Protein AF-A0A7S1DDN4-F1 (afdb_monomer_lite)

Sequence (120 aa):
TTTTAIKDGDKGDDDDIDGLSTVLRQWSCRGRILLLVYPPPGPMAIRTIQSYVSMGPENDTIVYVGEGRGGCNANDELFEYFEQNHQQWILLNVLPVRTQPGNKGYEKLYILQRRTTERS

Secondary structure (DSSP, 8-state):
------------SHHHHHHHHHHHHHHS--S-EEEEESPPSSTHHHHHHHHHHHT-TT--EEEEEE--TTSSSS-HHHHHHHHHTTTTEEEEEEEE--PPTT-----EEEEEEE------

pLDDT: mean 79.99, std 18.87, range [33.16, 97.38]

Structure (mmCIF, N/CA/C/O backbone):
data_AF-A0A7S1DDN4-F1
#
_entry.id   AF-A0A7S1DDN4-F1
#
loop_
_atom_site.group_PDB
_atom_site.id
_atom_site.type_symbol
_atom_site.label_atom_id
_atom_site.label_alt_id
_atom_site.label_comp_id
_atom_site.label_asym_id
_atom_site.label_entity_id
_atom_site.label_seq_id
_atom_site.pdbx_PDB_ins_code
_atom_site.Cartn_x
_atom_site.Cartn_y
_atom_site.Cartn_z
_atom_site.occupancy
_atom_site.B_iso_or_equiv
_atom_site.auth_seq_id
_atom_site.auth_comp_id
_atom_site.auth_asym_id
_atom_site.auth_atom_id
_atom_site.pdbx_PDB_model_num
ATOM 1 N N . THR A 1 1 ? -18.239 -19.278 74.065 1.00 41.31 1 THR A N 1
ATOM 2 C CA . THR A 1 1 ? -18.640 -20.567 73.475 1.00 41.31 1 THR A CA 1
ATOM 3 C C . THR A 1 1 ? -19.649 -20.312 72.381 1.00 41.31 1 THR A C 1
ATOM 5 O O . THR A 1 1 ? -20.687 -19.746 72.688 1.00 41.31 1 THR A O 1
ATOM 8 N N . THR A 1 2 ? -19.266 -20.601 71.133 1.00 33.16 2 THR A N 1
ATOM 9 C CA . THR A 1 2 ? -20.034 -21.274 70.062 1.00 33.16 2 THR A CA 1
ATOM 10 C C . THR A 1 2 ? -19.483 -20.835 68.704 1.00 33.16 2 THR A C 1
ATOM 12 O O . THR A 1 2 ? -19.594 -19.686 68.293 1.00 33.16 2 THR A O 1
ATOM 15 N N . THR A 1 3 ? -18.833 -21.802 68.066 1.00 41.00 3 THR A N 1
ATOM 16 C CA . THR A 1 3 ? -18.247 -21.827 66.727 1.00 41.00 3 THR A CA 1
ATOM 17 C C . THR A 1 3 ? -19.328 -21.876 65.652 1.00 41.00 3 THR A C 1
ATOM 19 O O . THR A 1 3 ? -20.275 -22.647 65.791 1.00 41.00 3 THR A O 1
ATOM 22 N N . THR A 1 4 ? -19.138 -21.198 64.519 1.00 37.66 4 THR A N 1
ATOM 23 C CA . THR A 1 4 ? -19.588 -21.736 63.223 1.00 37.66 4 THR A CA 1
ATOM 24 C C . THR A 1 4 ? -18.633 -21.288 62.119 1.00 37.66 4 THR A C 1
ATOM 26 O O . THR A 1 4 ? -18.449 -20.099 61.881 1.00 37.66 4 THR A O 1
ATOM 29 N N . ALA A 1 5 ? -17.989 -22.273 61.497 1.00 46.34 5 ALA A N 1
ATOM 30 C CA . ALA A 1 5 ? -17.143 -22.132 60.324 1.00 46.34 5 ALA A CA 1
ATOM 31 C C . ALA A 1 5 ? -18.016 -22.106 59.060 1.00 46.34 5 ALA A C 1
ATOM 33 O O . ALA A 1 5 ? -18.940 -22.913 58.949 1.00 46.34 5 ALA A O 1
ATOM 34 N N . ILE A 1 6 ? -17.699 -21.233 58.101 1.00 46.66 6 ILE A N 1
ATOM 35 C CA . ILE A 1 6 ? -18.190 -21.341 56.723 1.00 46.66 6 ILE A CA 1
ATOM 36 C C . ILE A 1 6 ? -17.025 -21.851 55.875 1.00 46.66 6 ILE A C 1
ATOM 38 O O . ILE A 1 6 ? -15.931 -21.296 55.910 1.00 46.66 6 ILE A O 1
ATOM 42 N N . LYS A 1 7 ? -17.278 -22.985 55.219 1.00 39.88 7 LYS A N 1
ATOM 43 C CA . LYS A 1 7 ? -16.355 -23.749 54.382 1.00 39.88 7 LYS A CA 1
ATOM 44 C C . LYS A 1 7 ? -15.978 -22.988 53.113 1.00 39.88 7 LYS A C 1
ATOM 46 O O . LYS A 1 7 ? -16.830 -22.362 52.489 1.00 39.88 7 LYS A O 1
ATOM 51 N N . ASP A 1 8 ? -14.718 -23.168 52.740 1.00 44.12 8 ASP A N 1
ATOM 52 C CA . ASP A 1 8 ? -14.159 -22.961 51.411 1.00 44.12 8 ASP A CA 1
ATOM 53 C C . ASP A 1 8 ? -14.941 -23.682 50.306 1.00 44.12 8 ASP A C 1
ATOM 55 O O . ASP A 1 8 ? -15.442 -24.793 50.503 1.00 44.12 8 ASP A O 1
ATOM 59 N N . GLY A 1 9 ? -14.872 -23.093 49.110 1.00 47.00 9 GLY A N 1
ATOM 60 C CA . GLY A 1 9 ? -14.734 -23.858 47.875 1.00 47.00 9 GLY A CA 1
ATOM 61 C C . GLY A 1 9 ? -15.961 -23.902 46.978 1.00 47.00 9 GLY A C 1
ATOM 62 O O . GLY A 1 9 ? -16.680 -24.893 46.977 1.00 47.00 9 GLY A O 1
ATOM 63 N N . ASP A 1 10 ? -16.101 -22.885 46.130 1.00 43.62 10 ASP A N 1
ATOM 64 C CA . ASP A 1 10 ? -16.425 -23.108 44.721 1.00 43.62 10 ASP A CA 1
ATOM 65 C C . ASP A 1 10 ? -15.713 -22.028 43.895 1.00 43.62 10 ASP A C 1
ATOM 67 O O . ASP A 1 10 ? -16.110 -20.866 43.863 1.00 43.62 10 ASP A O 1
ATOM 71 N N . LYS A 1 11 ? -14.548 -22.389 43.354 1.00 48.78 11 LYS A N 1
ATOM 72 C CA . LYS A 1 11 ? -13.743 -21.559 42.454 1.00 48.78 11 LYS A CA 1
ATOM 73 C C . LYS A 1 11 ? -13.846 -22.226 41.085 1.00 48.78 11 LYS A C 1
ATOM 75 O O . LYS A 1 11 ? -12.918 -22.911 40.669 1.00 48.78 11 LYS A O 1
ATOM 80 N N . GLY A 1 12 ? -15.037 -22.142 40.501 1.00 46.44 12 GLY A N 1
ATOM 81 C CA . GLY A 1 12 ? -15.389 -22.765 39.231 1.00 46.44 12 GLY A CA 1
ATOM 82 C C . GLY A 1 12 ? -15.295 -21.771 38.07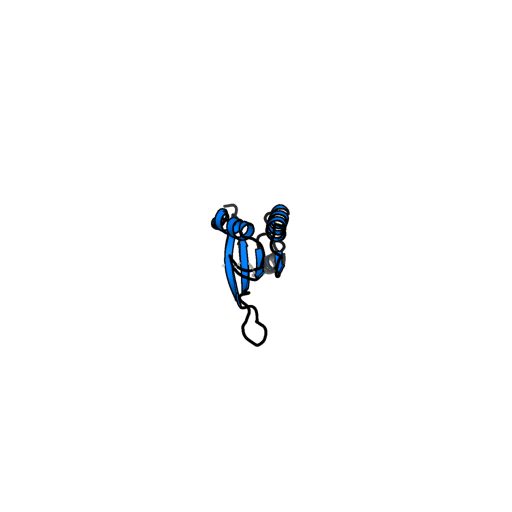6 1.00 46.44 12 GLY A C 1
ATOM 83 O O . GLY A 1 12 ? -16.028 -20.791 38.040 1.00 46.44 12 GLY A O 1
ATOM 84 N N . ASP A 1 13 ? -14.374 -22.060 37.161 1.00 53.28 13 ASP A N 1
ATOM 85 C CA . ASP A 1 13 ? -14.504 -21.985 35.698 1.00 53.28 13 ASP A CA 1
ATOM 86 C C . ASP A 1 13 ? -14.748 -20.642 34.970 1.00 53.28 13 ASP A C 1
ATOM 88 O O . ASP A 1 13 ? -14.635 -20.610 33.743 1.00 53.28 13 ASP A O 1
ATOM 92 N N . ASP A 1 14 ? -14.998 -19.523 35.654 1.00 53.28 14 ASP A N 1
ATOM 93 C CA . ASP A 1 14 ? -15.269 -18.243 34.966 1.00 53.28 14 ASP A CA 1
ATOM 94 C C . ASP A 1 14 ? -14.010 -17.574 34.362 1.00 53.28 14 ASP A C 1
ATOM 96 O O . ASP A 1 14 ? -14.103 -16.884 33.344 1.00 53.28 14 ASP A O 1
ATOM 100 N N . ASP A 1 15 ? -12.819 -17.820 34.925 1.00 55.38 15 ASP A N 1
ATOM 101 C CA . ASP A 1 15 ? -11.552 -17.228 34.447 1.00 55.38 15 ASP A CA 1
ATOM 102 C C . ASP A 1 15 ? -11.069 -17.839 33.107 1.00 55.38 15 ASP A C 1
ATOM 104 O O . ASP A 1 15 ? -10.396 -17.175 32.312 1.00 55.38 15 ASP A O 1
ATOM 108 N N . ASP A 1 16 ? -11.438 -19.091 32.810 1.00 57.16 16 ASP A N 1
ATOM 109 C CA . ASP A 1 16 ? -10.969 -19.812 31.614 1.00 57.16 16 ASP A CA 1
ATOM 110 C C . ASP A 1 16 ? -11.752 -19.434 30.341 1.00 57.16 16 ASP A C 1
ATOM 112 O O . ASP A 1 16 ? -11.207 -19.447 29.228 1.00 57.16 16 ASP A O 1
ATOM 116 N N . ILE A 1 17 ? -13.019 -19.031 30.485 1.00 59.72 17 ILE A N 1
ATOM 117 C CA . ILE A 1 17 ? -13.863 -18.560 29.374 1.00 59.72 17 ILE A CA 1
ATOM 118 C C . ILE A 1 17 ? -13.332 -17.227 28.820 1.00 59.72 17 ILE A C 1
ATOM 120 O O . ILE A 1 17 ? -13.345 -17.004 27.603 1.00 59.72 17 ILE A O 1
ATOM 124 N N . ASP A 1 18 ? -12.820 -16.353 29.689 1.00 65.69 18 ASP A N 1
ATOM 125 C CA . ASP A 1 18 ? -12.366 -15.012 29.312 1.00 65.69 18 ASP A CA 1
ATOM 126 C C . ASP A 1 18 ? -11.037 -15.057 28.532 1.00 65.69 18 ASP A C 1
ATOM 128 O O . ASP A 1 18 ? -10.874 -14.399 27.495 1.00 65.69 18 ASP A O 1
ATOM 132 N N . GLY A 1 19 ? -10.126 -15.950 28.938 1.00 67.62 19 GLY A N 1
ATOM 133 C CA . GLY A 1 19 ? -8.888 -16.241 28.212 1.00 67.62 19 GLY A CA 1
ATOM 134 C C . GLY A 1 19 ? -9.140 -16.861 26.834 1.00 67.62 19 GLY A C 1
ATOM 135 O O . GLY A 1 19 ? -8.552 -16.429 25.838 1.00 67.62 19 GLY A O 1
ATOM 136 N N . LEU A 1 20 ? -10.071 -17.816 26.741 1.00 67.94 20 LEU A N 1
ATOM 137 C CA . LEU A 1 20 ? -10.450 -18.427 25.467 1.00 67.94 20 LEU A CA 1
ATOM 138 C C . LEU A 1 20 ? -11.101 -17.408 24.525 1.00 67.94 20 LEU A C 1
ATOM 140 O O . LEU A 1 20 ? -10.757 -17.357 23.346 1.00 67.94 20 LEU A O 1
ATOM 144 N N . SER A 1 21 ? -11.998 -16.559 25.029 1.00 66.00 21 SER A N 1
ATOM 145 C CA . SER A 1 21 ? -12.644 -15.514 24.225 1.00 66.00 21 SER A CA 1
ATOM 146 C C . SER A 1 21 ? -11.637 -14.485 23.691 1.00 66.00 21 SER A C 1
ATOM 148 O O . SER A 1 21 ? -11.758 -14.023 22.553 1.00 66.00 21 SER A O 1
ATOM 150 N N . THR A 1 22 ? -10.594 -14.189 24.469 1.00 66.88 22 THR A N 1
ATOM 151 C CA . THR A 1 22 ? -9.494 -13.300 24.084 1.00 66.88 22 THR A CA 1
ATOM 152 C C . THR A 1 22 ? -8.635 -13.918 22.983 1.00 66.88 22 THR A C 1
ATOM 154 O O . THR A 1 22 ? -8.361 -13.259 21.980 1.00 66.88 22 THR A O 1
ATOM 157 N N . VAL A 1 23 ? -8.279 -15.200 23.105 1.00 65.19 23 VAL A N 1
ATOM 158 C CA . VAL A 1 23 ? -7.532 -15.936 22.068 1.00 65.19 23 VAL A CA 1
ATOM 159 C C . VAL A 1 23 ? -8.367 -16.098 20.796 1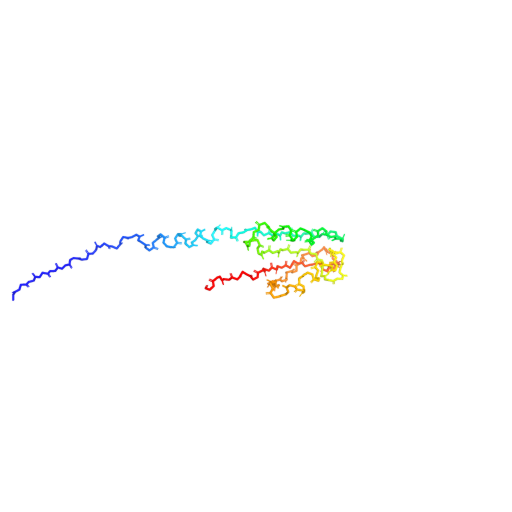.00 65.19 23 VAL A C 1
ATOM 161 O O . VAL A 1 23 ? -7.870 -15.868 19.696 1.00 65.19 23 VAL A O 1
ATOM 164 N N . LEU A 1 24 ? -9.660 -16.404 20.922 1.00 64.06 24 LEU A N 1
ATOM 165 C CA . LEU A 1 24 ? -10.579 -16.488 19.786 1.00 64.06 24 LEU A CA 1
ATOM 166 C C . LEU A 1 24 ? -10.773 -15.127 19.106 1.00 64.06 24 LEU A C 1
ATOM 168 O O . LEU A 1 24 ? -10.858 -15.075 17.882 1.00 64.06 24 LEU A O 1
ATOM 172 N N . ARG A 1 25 ? -10.763 -14.016 19.855 1.00 59.62 25 ARG A N 1
ATOM 173 C CA . ARG A 1 25 ? -10.708 -12.654 19.293 1.00 59.62 25 ARG A CA 1
ATOM 174 C C . ARG A 1 25 ? -9.385 -12.361 18.593 1.00 59.62 25 ARG A C 1
ATOM 176 O O . ARG A 1 25 ? -9.370 -11.668 17.579 1.00 59.62 25 ARG A O 1
ATOM 183 N N . GLN A 1 26 ? -8.282 -12.886 19.114 1.00 58.81 26 GLN A N 1
ATOM 184 C CA . GLN A 1 26 ? -6.962 -12.763 18.502 1.00 58.81 26 GLN A CA 1
ATOM 185 C C . GLN A 1 26 ? -6.866 -13.567 17.193 1.00 58.81 26 GLN A C 1
ATOM 187 O O . GLN A 1 26 ? -6.147 -13.173 16.279 1.00 58.81 26 GLN A O 1
ATOM 192 N N . TRP A 1 27 ? -7.610 -14.674 17.092 1.00 57.31 27 TRP A N 1
ATOM 193 C CA . TRP A 1 27 ? -7.685 -15.539 15.908 1.00 57.31 27 TRP A CA 1
ATOM 194 C C . TRP A 1 27 ? -8.813 -15.174 14.947 1.00 57.31 27 TRP A C 1
ATOM 196 O O . TRP A 1 27 ? -8.776 -15.569 13.781 1.00 57.31 27 TRP A O 1
ATOM 206 N N . SER A 1 28 ? -9.802 -14.395 15.389 1.00 57.00 28 SER A N 1
ATOM 207 C CA . SER A 1 28 ? -10.733 -13.748 14.479 1.00 57.00 28 SER A CA 1
ATOM 208 C C . SER A 1 28 ? -9.948 -12.705 13.691 1.00 57.00 28 SER A C 1
ATOM 210 O O . SER A 1 28 ? -9.689 -11.609 14.186 1.00 57.00 28 SER A O 1
ATOM 212 N N . CYS A 1 29 ? -9.512 -13.062 12.479 1.00 56.66 29 CYS A N 1
ATOM 213 C CA . CYS A 1 29 ? -8.942 -12.112 11.533 1.00 56.66 29 CYS A CA 1
ATOM 214 C C . CYS A 1 29 ? -9.945 -10.970 11.385 1.00 56.66 29 CYS A C 1
ATOM 216 O O . CYS A 1 29 ? -11.020 -11.138 10.807 1.00 56.66 29 CYS A O 1
ATOM 218 N N . ARG A 1 30 ? -9.622 -9.827 11.992 1.00 71.31 30 ARG A N 1
ATOM 219 C CA . ARG A 1 30 ? -10.499 -8.667 12.154 1.00 71.31 30 ARG A CA 1
ATOM 220 C C . ARG A 1 30 ? -10.551 -7.868 10.847 1.00 71.31 30 ARG A C 1
ATOM 222 O O . ARG A 1 30 ? -10.378 -6.660 10.876 1.00 71.31 30 ARG A O 1
ATOM 229 N N . GLY A 1 31 ? -10.721 -8.580 9.728 1.00 79.88 31 GLY A N 1
ATOM 230 C CA . GLY A 1 31 ? -10.649 -8.102 8.352 1.00 79.88 31 GLY A CA 1
ATOM 231 C C . GLY A 1 31 ? -9.747 -8.936 7.443 1.00 79.88 31 GLY A C 1
ATOM 232 O O . GLY A 1 31 ? -9.165 -9.945 7.849 1.00 79.88 31 GLY A O 1
ATOM 233 N N . ARG A 1 32 ? -9.667 -8.525 6.174 1.00 90.94 32 ARG A N 1
ATOM 234 C CA . ARG A 1 32 ? -8.721 -9.080 5.194 1.00 90.94 32 ARG A CA 1
ATOM 235 C C . ARG A 1 32 ? -7.451 -8.237 5.173 1.00 90.94 32 ARG A C 1
ATOM 237 O O . ARG A 1 32 ? -7.437 -7.133 5.689 1.00 90.94 32 ARG A O 1
ATOM 244 N N . ILE A 1 33 ? -6.401 -8.758 4.548 1.00 93.56 33 ILE A N 1
ATOM 245 C CA . ILE A 1 33 ? -5.202 -7.994 4.198 1.00 93.56 33 ILE A CA 1
ATOM 246 C C . ILE A 1 33 ? -5.146 -7.927 2.676 1.00 93.56 33 ILE A C 1
ATOM 248 O O . ILE A 1 33 ? -5.220 -8.964 2.012 1.00 93.56 33 ILE A O 1
ATOM 252 N N . LEU A 1 34 ? -5.006 -6.727 2.117 1.00 96.50 34 LEU A N 1
ATOM 253 C CA . LEU A 1 34 ? -4.779 -6.573 0.684 1.00 96.50 34 LEU A CA 1
ATOM 254 C C . LEU A 1 34 ? -3.288 -6.711 0.376 1.00 96.50 34 LEU A C 1
ATOM 256 O O . LEU A 1 34 ? -2.494 -5.887 0.812 1.00 96.50 34 LEU A O 1
ATOM 260 N N . LEU A 1 35 ? -2.921 -7.712 -0.422 1.00 97.38 35 LEU A N 1
ATOM 261 C CA . LEU A 1 35 ? -1.567 -7.888 -0.942 1.00 97.38 35 LEU A CA 1
ATOM 262 C C . LEU A 1 35 ? -1.501 -7.435 -2.410 1.00 97.38 35 LEU A C 1
ATOM 264 O O . LEU A 1 35 ? -2.105 -8.052 -3.284 1.00 97.38 35 LEU A O 1
ATOM 268 N N . LEU A 1 36 ? -0.749 -6.368 -2.678 1.00 96.31 36 LEU A N 1
ATOM 269 C CA . LEU A 1 36 ? -0.459 -5.831 -4.009 1.00 96.31 36 LEU A CA 1
ATOM 270 C C . LEU A 1 36 ? 0.992 -6.131 -4.377 1.00 96.31 36 LEU A C 1
ATOM 272 O O . LEU A 1 36 ? 1.903 -5.705 -3.676 1.00 96.31 36 LEU A O 1
ATOM 276 N N . VAL A 1 37 ? 1.213 -6.844 -5.482 1.00 95.50 37 VAL A N 1
ATOM 277 C CA . VAL A 1 37 ? 2.537 -7.352 -5.873 1.00 95.50 37 VAL A CA 1
ATOM 278 C C . VAL A 1 37 ? 2.855 -6.916 -7.294 1.00 95.50 37 VAL A C 1
ATOM 280 O O . VAL A 1 37 ? 2.154 -7.316 -8.218 1.00 95.50 37 VAL A O 1
ATOM 283 N N . TYR A 1 38 ? 3.889 -6.085 -7.450 1.00 93.06 38 TYR A N 1
ATOM 284 C CA . TYR A 1 38 ? 4.345 -5.506 -8.720 1.00 93.06 38 TYR A CA 1
ATOM 285 C C . TYR A 1 38 ? 3.188 -5.032 -9.621 1.00 93.06 38 TYR A C 1
ATOM 287 O O . TYR A 1 38 ? 3.096 -5.459 -10.777 1.00 93.06 38 TYR A O 1
ATOM 295 N N . PRO A 1 39 ? 2.264 -4.183 -9.122 1.00 94.44 39 PRO A N 1
ATOM 296 C CA . PRO A 1 39 ? 1.172 -3.707 -9.955 1.00 94.44 39 PRO A CA 1
ATOM 297 C C . PRO A 1 39 ? 1.740 -2.944 -11.165 1.00 94.44 39 PRO A C 1
ATOM 299 O O . PRO A 1 39 ? 2.645 -2.118 -10.989 1.00 94.44 39 PRO A O 1
ATOM 302 N N . PRO A 1 40 ? 1.228 -3.190 -12.386 1.00 92.75 40 PRO A N 1
ATOM 303 C CA . PRO A 1 40 ? 1.637 -2.430 -13.557 1.00 92.75 40 PRO A CA 1
ATOM 304 C C . PRO A 1 40 ? 1.279 -0.948 -13.385 1.00 92.75 40 PRO A C 1
ATOM 306 O O . PRO A 1 40 ? 0.369 -0.617 -12.611 1.00 92.75 40 PRO A O 1
ATOM 309 N N . PRO A 1 41 ? 1.948 -0.054 -14.126 1.00 91.44 41 PRO A N 1
ATOM 310 C CA . PRO A 1 41 ? 1.590 1.350 -14.121 1.00 91.44 41 PRO A CA 1
ATOM 311 C C . PRO A 1 41 ? 0.150 1.553 -14.594 1.00 91.44 41 PRO A C 1
ATOM 313 O O . PRO A 1 41 ? -0.310 0.928 -15.552 1.00 91.44 41 PRO A O 1
ATOM 316 N N . GLY A 1 42 ? -0.568 2.432 -13.896 1.00 90.25 42 GLY A N 1
ATOM 317 C CA . GLY A 1 42 ? -1.953 2.786 -14.193 1.00 90.25 42 GLY A CA 1
ATOM 318 C C . GLY A 1 42 ? -2.899 2.646 -12.996 1.00 90.25 42 GLY A C 1
ATOM 319 O O . GLY A 1 42 ? -2.474 2.370 -11.873 1.00 90.25 42 GLY A O 1
ATOM 320 N N . PRO A 1 43 ? -4.215 2.798 -13.224 1.00 93.19 43 PRO A N 1
ATOM 321 C CA . PRO A 1 43 ? -5.191 3.003 -12.154 1.00 93.19 43 PRO A CA 1
ATOM 322 C C . PRO A 1 43 ? -5.573 1.720 -11.399 1.00 93.19 43 PRO A C 1
ATOM 324 O O . PRO A 1 43 ? -6.434 1.751 -10.520 1.00 93.19 43 PRO A O 1
ATOM 327 N N . MET A 1 44 ? -4.998 0.566 -11.751 1.00 95.00 44 MET A N 1
ATOM 328 C CA . MET A 1 44 ? -5.385 -0.721 -11.168 1.00 95.00 44 MET A CA 1
ATOM 329 C C . MET A 1 44 ? -5.111 -0.765 -9.662 1.00 95.00 44 MET A C 1
ATOM 331 O O . MET A 1 44 ? -5.998 -1.145 -8.897 1.00 95.00 44 MET A O 1
ATOM 335 N N . ALA A 1 45 ? -3.925 -0.326 -9.227 1.00 95.81 45 ALA A N 1
ATOM 336 C CA . ALA A 1 45 ? -3.534 -0.372 -7.820 1.00 95.81 45 ALA A CA 1
ATOM 337 C C . ALA A 1 45 ? -4.479 0.467 -6.946 1.00 95.81 45 ALA A C 1
ATOM 339 O O . ALA A 1 45 ? -5.034 -0.036 -5.969 1.00 95.81 45 ALA A O 1
ATOM 340 N N . ILE A 1 46 ? -4.738 1.716 -7.348 1.00 96.06 46 ILE A N 1
ATOM 341 C CA . ILE A 1 46 ? -5.617 2.620 -6.600 1.00 96.06 46 ILE A CA 1
ATOM 342 C C . ILE A 1 46 ? -7.072 2.132 -6.584 1.00 96.06 46 ILE A C 1
ATOM 344 O O . ILE A 1 46 ? -7.688 2.089 -5.520 1.00 96.06 46 ILE A O 1
ATOM 348 N N . ARG A 1 47 ? -7.611 1.665 -7.720 1.00 96.88 47 ARG A N 1
ATOM 349 C CA . ARG A 1 47 ? -8.971 1.097 -7.782 1.00 96.88 47 ARG A CA 1
ATOM 350 C C . ARG A 1 47 ? -9.113 -0.138 -6.898 1.00 96.88 47 ARG A C 1
ATOM 352 O O . ARG A 1 47 ? -10.154 -0.321 -6.267 1.00 96.88 47 ARG A O 1
ATOM 359 N N . THR A 1 48 ? -8.072 -0.967 -6.828 1.00 97.38 48 THR A N 1
ATOM 360 C CA . THR A 1 48 ? -8.050 -2.159 -5.971 1.00 97.38 48 THR A CA 1
ATOM 361 C C . THR A 1 48 ? -8.092 -1.772 -4.497 1.00 97.38 48 THR A C 1
ATOM 363 O O . THR A 1 48 ? -8.903 -2.320 -3.756 1.00 97.38 48 THR A O 1
ATOM 366 N N . ILE A 1 49 ? -7.298 -0.782 -4.078 1.00 95.75 49 ILE A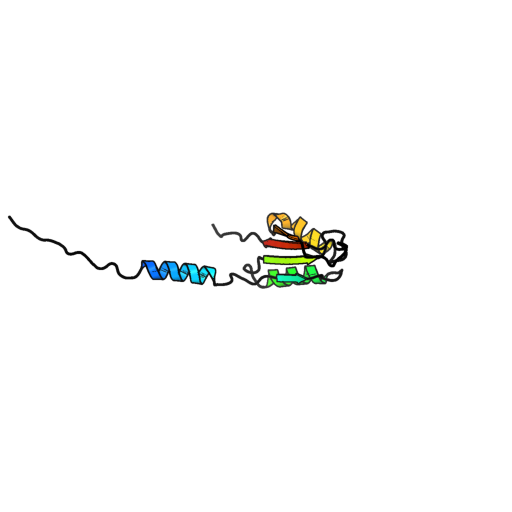 N 1
ATOM 367 C CA . ILE A 1 49 ? -7.307 -0.275 -2.697 1.00 95.75 49 ILE A CA 1
ATOM 368 C C . ILE A 1 49 ? -8.660 0.325 -2.337 1.00 95.75 49 ILE A C 1
ATOM 370 O O . ILE A 1 49 ? -9.221 -0.010 -1.299 1.00 95.75 49 ILE A O 1
ATOM 374 N N . GLN A 1 50 ? -9.211 1.178 -3.199 1.00 95.31 50 GLN A N 1
ATOM 375 C CA . GLN A 1 50 ? -10.513 1.800 -2.964 1.00 95.31 50 GLN A CA 1
ATOM 376 C C . GLN A 1 50 ? -11.622 0.751 -2.847 1.00 95.31 50 GLN A C 1
ATOM 378 O O . GLN A 1 50 ? -12.444 0.825 -1.936 1.00 95.31 50 GLN A O 1
ATOM 383 N N . SER A 1 51 ? -11.603 -0.261 -3.719 1.00 96.75 51 SER A N 1
ATOM 384 C CA . SER A 1 51 ? -12.550 -1.378 -3.661 1.00 96.75 51 SER A CA 1
ATOM 385 C C . SER A 1 51 ? -12.396 -2.150 -2.353 1.00 96.75 51 SER A C 1
ATOM 387 O O . SER A 1 51 ? -13.376 -2.330 -1.640 1.00 96.75 51 SER A O 1
ATOM 389 N N . TYR A 1 52 ? -11.170 -2.526 -1.987 1.00 95.50 52 TYR A N 1
ATOM 390 C CA . TYR A 1 52 ? -10.859 -3.222 -0.738 1.00 95.50 52 TYR A CA 1
ATOM 391 C C . TYR A 1 52 ? -11.360 -2.466 0.503 1.00 95.50 52 TYR A C 1
ATOM 393 O O . TYR A 1 52 ? -12.066 -3.039 1.332 1.00 95.50 52 TYR A O 1
ATOM 401 N N . VAL A 1 53 ? -11.080 -1.164 0.589 1.00 93.25 53 VAL A N 1
ATOM 402 C CA . VAL A 1 53 ? -11.532 -0.298 1.688 1.00 93.25 53 VAL A CA 1
ATOM 403 C C . VAL A 1 53 ? -13.058 -0.170 1.718 1.00 93.25 53 VAL A C 1
ATOM 405 O O . VAL A 1 53 ? -13.655 -0.144 2.793 1.00 93.25 53 VAL A O 1
ATOM 408 N N . SER A 1 54 ? -13.710 -0.103 0.553 1.00 94.19 54 SER A N 1
ATOM 409 C CA . SER A 1 54 ? -15.171 0.033 0.460 1.00 94.19 54 SER A CA 1
ATOM 410 C C . SER A 1 54 ? -15.937 -1.193 0.964 1.00 94.19 54 SER A C 1
ATOM 412 O O . SER A 1 54 ? -17.106 -1.075 1.319 1.00 94.19 54 SER A O 1
ATOM 414 N N . MET A 1 55 ? -15.289 -2.362 1.023 1.00 92.88 55 MET A N 1
ATOM 415 C CA . MET A 1 55 ? -15.937 -3.597 1.463 1.00 92.88 55 MET A CA 1
ATOM 416 C C . MET A 1 55 ? -16.171 -3.662 2.974 1.00 92.88 55 MET A C 1
ATOM 418 O O . MET A 1 55 ? -16.963 -4.494 3.406 1.00 92.88 55 MET A O 1
ATOM 422 N N . GLY A 1 56 ? -15.507 -2.814 3.764 1.00 89.50 56 GLY A N 1
ATOM 423 C CA . GLY A 1 56 ? -15.760 -2.725 5.198 1.00 89.50 56 GLY A CA 1
ATOM 424 C C . GLY A 1 56 ? -14.629 -2.057 5.987 1.00 89.50 56 GLY A C 1
ATOM 425 O O . GLY A 1 56 ? -13.481 -2.056 5.535 1.00 89.50 56 GLY A O 1
ATOM 426 N N . PRO A 1 57 ? -14.934 -1.464 7.158 1.00 88.88 57 PRO A N 1
ATOM 427 C CA . PRO A 1 57 ? -13.959 -0.755 7.992 1.00 88.88 57 PRO A CA 1
ATOM 428 C C . PRO A 1 57 ? -12.882 -1.662 8.601 1.00 88.88 57 PRO A C 1
ATOM 430 O O . PRO A 1 57 ? -11.839 -1.167 9.014 1.00 88.88 57 PRO A O 1
ATOM 433 N N . GLU A 1 58 ? -13.127 -2.969 8.654 1.00 89.12 58 GLU A N 1
ATOM 434 C CA . GLU A 1 58 ? -12.185 -3.994 9.100 1.00 89.12 58 GLU A CA 1
ATOM 435 C C . GLU A 1 58 ? -11.035 -4.223 8.097 1.00 89.12 58 GLU A C 1
ATOM 437 O O . GLU A 1 58 ? -9.988 -4.755 8.446 1.00 89.12 58 GLU A O 1
ATOM 442 N N . ASN A 1 59 ? -11.200 -3.797 6.840 1.00 92.25 59 ASN A N 1
ATOM 443 C CA . ASN A 1 59 ? -10.186 -3.894 5.790 1.00 92.25 59 ASN A CA 1
ATOM 444 C C . ASN A 1 59 ? -9.170 -2.746 5.928 1.00 92.25 59 ASN A C 1
ATOM 446 O O . ASN A 1 59 ? -9.193 -1.760 5.186 1.00 92.25 59 ASN A O 1
ATOM 450 N N . ASP A 1 60 ? -8.297 -2.863 6.926 1.00 92.81 60 ASP A N 1
ATOM 451 C CA . ASP A 1 60 ? -7.400 -1.793 7.363 1.00 92.81 60 ASP A CA 1
ATOM 452 C C . ASP A 1 60 ? -5.937 -1.982 6.941 1.00 92.81 60 ASP A C 1
ATOM 454 O O . ASP A 1 60 ? -5.164 -1.035 7.014 1.00 92.81 60 ASP A O 1
ATOM 458 N N . THR A 1 61 ? -5.542 -3.165 6.471 1.00 94.88 61 THR A N 1
ATOM 459 C CA . THR A 1 61 ? -4.126 -3.481 6.228 1.00 94.88 61 THR A CA 1
ATOM 460 C C . THR A 1 61 ? -3.826 -3.688 4.744 1.00 94.88 61 THR A C 1
ATOM 462 O O . THR A 1 61 ? -4.501 -4.456 4.058 1.00 94.88 61 THR A O 1
ATOM 465 N N . ILE A 1 62 ? -2.784 -3.025 4.242 1.00 96.19 62 ILE A N 1
ATOM 466 C CA . ILE A 1 62 ? -2.282 -3.161 2.872 1.00 96.19 62 ILE A CA 1
ATOM 467 C C . ILE A 1 62 ? -0.810 -3.560 2.921 1.00 96.19 62 ILE A C 1
ATOM 469 O O . ILE A 1 62 ? 0.001 -2.926 3.592 1.00 96.19 62 ILE A O 1
ATOM 473 N N . VAL A 1 63 ? -0.456 -4.581 2.152 1.00 97.25 63 VAL A N 1
ATOM 474 C CA . VAL A 1 63 ? 0.921 -4.961 1.860 1.00 97.25 63 VAL A CA 1
ATOM 475 C C . VAL A 1 63 ? 1.185 -4.650 0.395 1.00 97.25 63 VAL A C 1
ATOM 477 O O . VAL A 1 63 ? 0.571 -5.239 -0.488 1.00 97.25 63 VAL A O 1
ATOM 480 N N . TYR A 1 64 ? 2.092 -3.719 0.131 1.00 97.06 64 TYR A N 1
ATOM 481 C CA . TYR A 1 64 ? 2.507 -3.338 -1.214 1.00 97.06 64 TYR A CA 1
ATOM 482 C C . TYR A 1 64 ? 3.939 -3.812 -1.464 1.00 97.06 64 TYR A C 1
ATOM 484 O O . TYR A 1 64 ? 4.840 -3.495 -0.695 1.00 97.06 64 TYR A O 1
ATOM 492 N N . VAL A 1 65 ? 4.152 -4.577 -2.531 1.00 95.56 65 VAL A N 1
ATOM 493 C CA . VAL A 1 65 ? 5.464 -5.041 -2.985 1.00 95.56 65 VAL A CA 1
ATOM 494 C C . VAL A 1 65 ? 5.758 -4.400 -4.332 1.00 95.56 65 VAL A C 1
ATOM 496 O O . VAL A 1 65 ? 5.056 -4.661 -5.310 1.00 95.56 65 VAL A O 1
ATOM 499 N N . GLY A 1 66 ? 6.797 -3.577 -4.380 1.00 93.81 66 GLY A N 1
ATOM 500 C CA . GLY A 1 66 ? 7.214 -2.869 -5.584 1.00 93.81 66 GLY A CA 1
ATOM 501 C C . GLY A 1 66 ? 8.200 -1.758 -5.262 1.00 93.81 66 GLY A C 1
ATOM 502 O O . GLY A 1 66 ? 8.704 -1.650 -4.141 1.00 93.81 66 GLY A O 1
ATOM 503 N N . GLU A 1 67 ? 8.490 -0.930 -6.252 1.00 92.81 67 GLU A N 1
ATOM 504 C CA . GLU A 1 67 ? 9.297 0.272 -6.075 1.00 92.81 67 GLU A CA 1
ATOM 505 C C . GLU A 1 67 ? 8.524 1.379 -5.339 1.00 92.81 67 GLU A C 1
ATOM 507 O O . GLU A 1 67 ? 7.290 1.415 -5.328 1.00 92.81 67 GLU A O 1
ATOM 512 N N . GLY A 1 68 ? 9.256 2.300 -4.710 1.00 89.31 68 GLY A N 1
ATOM 513 C CA . GLY A 1 68 ? 8.664 3.511 -4.141 1.00 89.31 68 GLY A CA 1
ATOM 514 C C . GLY A 1 68 ? 8.170 4.485 -5.216 1.00 89.31 68 GLY A C 1
ATOM 515 O O . GLY A 1 68 ? 8.232 4.209 -6.415 1.00 89.31 68 GLY A O 1
ATOM 516 N N . ARG A 1 69 ? 7.714 5.664 -4.777 1.00 90.25 69 ARG A N 1
ATOM 517 C CA . ARG A 1 69 ? 7.300 6.742 -5.682 1.00 90.25 69 ARG A CA 1
ATOM 518 C C . ARG A 1 69 ? 8.394 7.046 -6.715 1.00 90.25 69 ARG A C 1
ATOM 520 O O . ARG A 1 69 ? 9.566 7.151 -6.356 1.00 90.25 69 ARG A O 1
ATOM 527 N N . GLY A 1 70 ? 7.993 7.204 -7.977 1.00 87.25 70 GLY A N 1
ATOM 528 C CA . GLY A 1 70 ? 8.901 7.426 -9.108 1.00 87.25 70 GLY A CA 1
ATOM 529 C C . GLY A 1 70 ? 9.528 6.155 -9.700 1.00 87.25 70 GLY A C 1
ATOM 530 O O . GLY A 1 70 ? 10.341 6.272 -10.613 1.00 87.25 70 GLY A O 1
ATOM 531 N N . GLY A 1 71 ? 9.177 4.967 -9.195 1.00 87.75 71 GLY A N 1
ATOM 532 C CA . GLY A 1 71 ? 9.574 3.681 -9.775 1.00 87.75 71 GLY A CA 1
ATOM 533 C C . GLY A 1 71 ? 8.649 3.190 -10.896 1.00 87.75 71 GLY A C 1
ATOM 534 O O . GLY A 1 71 ? 7.771 3.915 -11.364 1.00 87.75 71 GLY A O 1
ATOM 535 N N . CYS A 1 72 ? 8.819 1.933 -11.320 1.00 88.62 72 CYS A N 1
ATOM 536 C CA . CYS A 1 72 ? 8.056 1.346 -12.433 1.00 88.62 72 CYS A CA 1
ATOM 537 C C . CYS A 1 72 ? 6.725 0.692 -12.017 1.00 88.62 72 CYS A C 1
ATOM 539 O O . CYS A 1 72 ? 5.975 0.222 -12.878 1.00 88.62 72 CYS A O 1
ATOM 541 N N . ASN A 1 73 ? 6.440 0.603 -10.715 1.00 90.19 73 ASN A N 1
ATOM 542 C CA . ASN A 1 73 ? 5.234 -0.032 -10.188 1.00 90.19 73 ASN A CA 1
ATOM 543 C C . ASN A 1 73 ? 4.186 1.000 -9.764 1.00 90.19 73 ASN A C 1
ATOM 545 O O . ASN A 1 73 ? 4.514 2.015 -9.153 1.00 90.19 73 ASN A O 1
ATOM 549 N N . ALA A 1 74 ? 2.916 0.682 -10.038 1.00 91.69 74 ALA A N 1
ATOM 550 C CA . ALA A 1 74 ? 1.781 1.585 -9.851 1.00 91.69 74 ALA A CA 1
ATOM 551 C C . ALA A 1 74 ? 1.963 2.943 -10.569 1.00 91.69 74 ALA A C 1
ATOM 553 O O . ALA A 1 74 ? 2.695 3.055 -11.549 1.00 91.69 74 ALA A O 1
ATOM 554 N N . ASN A 1 75 ? 1.219 3.963 -10.149 1.00 91.94 75 ASN A N 1
ATOM 555 C CA . ASN A 1 75 ? 1.292 5.322 -10.678 1.00 91.94 75 ASN A CA 1
ATOM 556 C C . ASN A 1 75 ? 1.335 6.348 -9.537 1.00 91.94 75 ASN A C 1
ATOM 558 O O . ASN A 1 75 ? 1.071 6.016 -8.382 1.00 91.94 75 ASN A O 1
ATOM 562 N N . ASP A 1 76 ? 1.635 7.604 -9.870 1.00 94.00 76 ASP A N 1
ATOM 563 C CA . ASP A 1 76 ? 1.706 8.700 -8.895 1.00 94.00 76 ASP A CA 1
ATOM 564 C C . ASP A 1 76 ? 0.408 8.875 -8.093 1.00 94.00 76 ASP A C 1
ATOM 566 O O . ASP A 1 76 ? 0.465 9.125 -6.890 1.00 94.00 76 ASP A O 1
ATOM 570 N N . GLU A 1 77 ? -0.750 8.631 -8.714 1.00 93.94 77 GLU A N 1
ATOM 571 C CA . GLU A 1 77 ? -2.065 8.709 -8.061 1.00 93.94 77 GLU A CA 1
ATOM 572 C C . GLU A 1 77 ? -2.178 7.794 -6.830 1.00 93.94 77 GLU A C 1
ATOM 574 O O . GLU A 1 77 ? -2.830 8.148 -5.847 1.00 93.94 77 GLU A O 1
ATOM 579 N N . LEU A 1 78 ? -1.541 6.616 -6.851 1.00 94.31 78 LEU A N 1
ATOM 580 C CA . LEU A 1 78 ? -1.508 5.718 -5.695 1.00 94.31 78 LEU A CA 1
ATOM 581 C C . LEU A 1 78 ? -0.783 6.364 -4.510 1.00 94.31 78 LEU A C 1
ATOM 583 O O . LEU A 1 78 ? -1.257 6.313 -3.374 1.00 94.31 78 LEU A O 1
ATOM 587 N N . PHE A 1 79 ? 0.395 6.927 -4.765 1.00 93.94 79 PHE A N 1
ATOM 588 C CA . PHE A 1 79 ? 1.224 7.518 -3.720 1.00 93.94 79 PHE A CA 1
ATOM 589 C C . PHE A 1 79 ? 0.591 8.811 -3.199 1.00 93.94 79 PHE A C 1
ATOM 591 O O . PHE A 1 79 ? 0.529 9.017 -1.989 1.00 93.94 79 PHE A O 1
ATOM 598 N N . GLU A 1 80 ? 0.007 9.611 -4.091 1.00 95.06 80 GLU A N 1
ATOM 599 C CA . GLU A 1 80 ? -0.794 10.785 -3.736 1.00 95.06 80 GLU A CA 1
ATOM 600 C C . GLU A 1 80 ? -1.996 10.422 -2.871 1.00 95.06 80 GLU A C 1
ATOM 602 O O . GLU A 1 80 ? -2.279 11.127 -1.906 1.00 95.06 80 GLU A O 1
ATOM 607 N N . TYR A 1 81 ? -2.673 9.303 -3.143 1.00 94.56 81 TYR A N 1
ATOM 608 C CA . TYR A 1 81 ? -3.755 8.829 -2.284 1.00 94.56 81 TYR A CA 1
ATOM 609 C C . TYR A 1 81 ? -3.277 8.593 -0.846 1.00 94.56 81 TYR A C 1
ATOM 611 O O . TYR A 1 81 ? -3.941 9.032 0.095 1.00 94.56 81 TYR A O 1
ATOM 619 N N . PHE A 1 82 ? -2.126 7.945 -0.647 1.00 94.00 82 PHE A N 1
ATOM 620 C CA . PHE A 1 82 ? -1.581 7.741 0.696 1.00 94.00 82 PHE A CA 1
ATOM 621 C C . PHE A 1 82 ? -1.129 9.049 1.354 1.00 94.00 82 PHE A C 1
ATOM 623 O O . PHE A 1 82 ? -1.408 9.254 2.532 1.00 94.00 82 PHE A O 1
ATOM 630 N N . GLU A 1 83 ? -0.490 9.952 0.608 1.00 91.62 83 GLU A N 1
ATOM 631 C CA . GLU A 1 83 ? -0.046 11.262 1.103 1.00 91.62 83 GLU A CA 1
ATOM 632 C C . GLU A 1 83 ? -1.231 12.154 1.511 1.00 91.62 83 GLU A C 1
ATOM 634 O O . GLU A 1 83 ? -1.252 12.714 2.608 1.00 91.62 83 GLU A O 1
ATOM 639 N N . GLN A 1 84 ? -2.266 12.243 0.674 1.00 93.06 84 GLN A N 1
ATOM 640 C CA . GLN A 1 84 ? -3.485 13.006 0.964 1.00 93.06 84 GLN A CA 1
ATOM 641 C C . GLN A 1 84 ? -4.249 12.424 2.160 1.00 93.06 84 GLN A C 1
ATOM 643 O O . GLN A 1 84 ? -4.881 13.160 2.913 1.00 93.06 84 GLN A O 1
ATOM 648 N N . ASN A 1 85 ? -4.151 11.109 2.373 1.00 90.19 85 ASN A N 1
ATOM 649 C CA . ASN A 1 85 ? -4.801 10.396 3.469 1.00 90.19 85 ASN A CA 1
ATOM 650 C C . ASN A 1 85 ? -3.813 9.974 4.575 1.00 90.19 85 ASN A C 1
ATOM 652 O O . ASN A 1 85 ? -4.093 9.020 5.299 1.00 90.19 85 ASN A O 1
ATOM 656 N N . HIS A 1 86 ? -2.690 10.678 4.758 1.00 84.25 86 HIS A N 1
ATOM 657 C CA . HIS A 1 86 ? -1.638 10.327 5.733 1.00 84.25 86 HIS A CA 1
ATOM 658 C C . HIS A 1 86 ? -2.120 10.297 7.196 1.00 84.25 86 HIS A C 1
ATOM 660 O O . HIS A 1 86 ? -1.526 9.645 8.052 1.00 84.25 86 HIS A O 1
ATOM 666 N N . GLN A 1 87 ? -3.208 11.004 7.512 1.00 83.56 87 GLN A N 1
ATOM 667 C CA . GLN A 1 87 ? -3.845 10.930 8.830 1.00 83.56 87 GLN A CA 1
ATOM 668 C C . GLN A 1 87 ? -4.594 9.610 9.038 1.00 83.56 87 GLN A C 1
ATOM 670 O O . GLN A 1 87 ? -4.789 9.194 10.178 1.00 83.56 87 GLN A O 1
ATOM 675 N N . GLN A 1 88 ? -5.016 8.963 7.949 1.00 89.50 88 GLN A N 1
ATOM 676 C CA . GLN A 1 88 ? -5.707 7.680 7.963 1.00 89.50 88 GLN A CA 1
ATOM 677 C C . GLN A 1 88 ? -4.737 6.522 7.760 1.00 89.50 88 GLN A C 1
ATOM 679 O O . GLN A 1 88 ? -4.903 5.519 8.431 1.00 89.50 88 GLN A O 1
ATOM 684 N N . TRP A 1 89 ? -3.739 6.633 6.885 1.00 94.12 89 TRP A N 1
ATOM 685 C CA . TRP A 1 89 ? -2.791 5.555 6.593 1.00 94.12 89 TRP A CA 1
ATOM 686 C C . TRP A 1 89 ? -1.443 5.791 7.266 1.00 94.12 89 TRP A C 1
ATOM 688 O O . TRP A 1 89 ? -0.807 6.820 7.064 1.00 94.12 89 TRP A O 1
ATOM 698 N N . ILE A 1 90 ? -0.981 4.804 8.030 1.00 93.62 90 ILE A N 1
ATOM 699 C CA . ILE A 1 90 ? 0.346 4.782 8.639 1.00 93.62 90 ILE A CA 1
ATOM 700 C C . ILE A 1 90 ? 1.188 3.739 7.912 1.00 93.62 90 ILE A C 1
ATOM 702 O O . ILE A 1 90 ? 0.787 2.582 7.800 1.00 93.62 90 ILE A O 1
ATOM 706 N N . LEU A 1 91 ? 2.379 4.127 7.463 1.00 94.12 91 LEU A N 1
ATOM 707 C CA . LEU A 1 91 ? 3.401 3.173 7.045 1.00 94.12 91 LEU A CA 1
ATOM 708 C C . LEU A 1 91 ? 4.003 2.521 8.296 1.00 94.12 91 LEU A C 1
ATOM 710 O O . LEU A 1 91 ? 4.753 3.161 9.029 1.00 94.12 91 LEU A O 1
ATOM 714 N N . LEU A 1 92 ? 3.652 1.264 8.553 1.00 94.44 92 LEU A N 1
ATOM 715 C CA . LEU A 1 92 ? 4.108 0.523 9.727 1.00 94.44 92 LEU A CA 1
ATOM 716 C C . LEU A 1 92 ? 5.522 -0.019 9.559 1.00 94.44 92 LEU A C 1
ATOM 718 O O . LEU A 1 92 ? 6.308 -0.012 10.502 1.00 94.44 92 LEU A O 1
ATOM 722 N N . ASN A 1 93 ? 5.827 -0.555 8.377 1.00 95.44 93 ASN A N 1
ATOM 723 C CA . ASN A 1 93 ? 7.105 -1.208 8.138 1.00 95.44 93 ASN A CA 1
ATOM 724 C C . ASN A 1 93 ? 7.505 -1.150 6.663 1.00 95.44 93 ASN A C 1
ATOM 726 O O . ASN A 1 93 ? 6.654 -1.110 5.771 1.00 95.44 93 ASN A O 1
ATOM 730 N N . VAL A 1 94 ? 8.814 -1.189 6.428 1.00 96.19 94 VAL A N 1
ATOM 731 C CA . VAL A 1 94 ? 9.423 -1.329 5.108 1.00 96.19 94 VAL A CA 1
ATOM 732 C C . VAL A 1 94 ? 10.467 -2.430 5.198 1.00 96.19 94 VAL A C 1
ATOM 734 O O . VAL A 1 94 ? 11.503 -2.267 5.841 1.00 96.19 94 VAL A O 1
ATOM 737 N N . LEU A 1 95 ? 10.196 -3.554 4.548 1.00 94.62 95 LEU A N 1
ATOM 738 C CA . LEU A 1 95 ? 11.072 -4.715 4.539 1.00 94.62 95 LEU A CA 1
ATOM 739 C C . LEU A 1 95 ? 11.811 -4.814 3.199 1.00 94.62 95 LEU A C 1
ATOM 741 O O . LEU A 1 95 ? 11.214 -4.568 2.144 1.00 94.62 95 LEU A O 1
ATOM 745 N N . PRO A 1 96 ? 13.101 -5.187 3.206 1.00 91.50 96 PRO A N 1
ATOM 746 C CA . PRO A 1 96 ? 13.820 -5.457 1.972 1.00 91.50 96 PRO A CA 1
ATOM 747 C C . PRO A 1 96 ? 13.233 -6.696 1.287 1.00 91.50 96 PRO A C 1
ATOM 749 O O . PRO A 1 96 ? 12.997 -7.720 1.930 1.00 91.50 96 PRO A O 1
ATOM 752 N N . VAL A 1 97 ? 13.036 -6.625 -0.029 1.00 88.81 97 VAL A N 1
ATOM 753 C CA . VAL A 1 97 ? 12.741 -7.805 -0.848 1.00 88.81 97 VAL A CA 1
ATOM 754 C C . VAL A 1 97 ? 14.067 -8.366 -1.341 1.00 88.81 97 VAL A C 1
ATOM 756 O O . VAL A 1 97 ? 14.960 -7.621 -1.743 1.00 88.81 97 VAL A O 1
ATOM 759 N N . ARG A 1 98 ? 14.233 -9.690 -1.274 1.00 82.25 98 ARG A N 1
ATOM 760 C CA . ARG A 1 98 ? 15.466 -10.329 -1.735 1.00 82.25 98 ARG A CA 1
ATOM 761 C C . ARG A 1 98 ? 15.596 -10.130 -3.244 1.00 82.25 98 ARG A C 1
ATOM 763 O O . ARG A 1 98 ? 14.834 -10.709 -4.014 1.00 82.25 98 ARG A O 1
ATOM 770 N N . THR A 1 99 ? 16.572 -9.330 -3.647 1.00 72.56 99 THR A N 1
ATOM 771 C CA . THR A 1 99 ? 16.876 -9.081 -5.054 1.00 72.56 99 THR A CA 1
ATOM 772 C C . THR A 1 99 ? 17.615 -10.273 -5.664 1.00 72.56 99 THR A C 1
ATOM 774 O O . THR A 1 99 ? 18.241 -11.084 -4.968 1.00 72.56 99 THR A O 1
ATOM 777 N N . GLN A 1 100 ? 17.523 -10.410 -6.987 1.00 68.75 100 GLN A N 1
ATOM 778 C CA . GLN A 1 100 ? 18.309 -11.393 -7.728 1.00 68.75 100 GLN A CA 1
ATOM 779 C C . GLN A 1 100 ? 19.821 -11.101 -7.604 1.00 68.75 100 GLN A C 1
ATOM 781 O O . GLN A 1 100 ? 20.213 -9.958 -7.333 1.00 68.75 100 GLN A O 1
ATOM 786 N N . PRO A 1 101 ? 20.693 -12.108 -7.817 1.00 65.44 101 PRO A N 1
ATOM 787 C CA . PRO A 1 101 ? 22.141 -11.913 -7.811 1.00 65.44 101 PRO A CA 1
ATOM 788 C C . PRO A 1 101 ? 22.544 -10.749 -8.728 1.00 65.44 101 PRO A C 1
ATOM 790 O O . PRO A 1 101 ? 22.217 -10.743 -9.912 1.00 65.44 101 PRO A O 1
ATOM 793 N N . GLY A 1 102 ? 23.230 -9.747 -8.172 1.00 70.12 102 GLY A N 1
ATOM 794 C CA . GLY A 1 102 ? 23.600 -8.515 -8.882 1.00 70.12 102 GLY A CA 1
ATOM 795 C C . GLY A 1 102 ? 22.962 -7.237 -8.331 1.00 70.12 102 GLY A C 1
ATOM 796 O O . GLY A 1 102 ? 23.357 -6.156 -8.754 1.00 70.12 102 GLY A O 1
ATOM 797 N N . ASN A 1 103 ? 22.040 -7.344 -7.366 1.00 66.56 103 ASN A N 1
ATOM 798 C CA . ASN A 1 103 ? 21.524 -6.224 -6.566 1.00 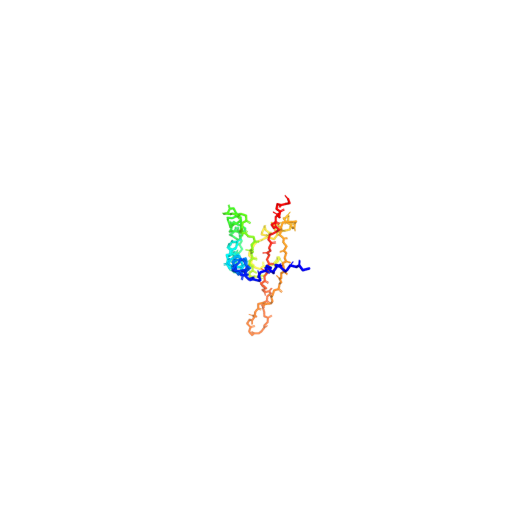66.56 103 ASN A CA 1
ATOM 799 C C . ASN A 1 103 ? 20.856 -5.094 -7.384 1.00 66.56 103 ASN A C 1
ATOM 801 O O . ASN A 1 103 ? 20.910 -3.928 -7.006 1.00 66.56 103 ASN A O 1
ATOM 805 N N . LYS A 1 104 ? 20.236 -5.437 -8.521 1.00 71.12 104 LYS A N 1
ATOM 806 C CA . LYS A 1 104 ? 19.641 -4.481 -9.477 1.00 71.12 104 LYS A CA 1
ATOM 807 C C . LYS A 1 104 ? 18.154 -4.175 -9.231 1.00 71.12 104 LYS A C 1
ATOM 809 O O . LYS A 1 104 ? 17.452 -3.828 -10.171 1.00 71.12 104 LYS A O 1
ATOM 814 N N . GLY A 1 105 ? 17.679 -4.326 -7.998 1.00 75.88 105 GLY A N 1
ATOM 815 C CA . GLY A 1 105 ? 16.278 -4.112 -7.635 1.00 75.88 105 GLY A CA 1
ATOM 816 C C . GLY A 1 105 ? 16.124 -3.013 -6.590 1.00 75.88 105 GLY A C 1
ATOM 817 O O . GLY A 1 105 ? 16.891 -2.971 -5.625 1.00 75.88 105 GLY A O 1
ATOM 818 N N . TYR A 1 106 ? 15.149 -2.125 -6.784 1.00 85.88 106 TYR A N 1
ATOM 819 C CA . TYR A 1 106 ? 14.770 -1.088 -5.813 1.00 85.88 106 TYR A CA 1
ATOM 820 C C . TYR A 1 106 ? 13.500 -1.452 -5.037 1.00 85.88 106 TYR A C 1
ATOM 822 O O . TYR A 1 106 ? 12.963 -0.631 -4.289 1.00 85.88 106 TYR A O 1
ATOM 830 N N . GLU A 1 107 ? 13.021 -2.681 -5.205 1.00 90.31 107 GLU A N 1
ATOM 831 C CA . GLU A 1 107 ? 11.743 -3.118 -4.679 1.00 90.31 107 GLU A CA 1
ATOM 832 C C . GLU A 1 107 ? 11.817 -3.416 -3.191 1.00 90.31 107 GLU A C 1
ATOM 834 O O . GLU A 1 107 ? 12.785 -3.961 -2.650 1.00 90.31 107 GLU A O 1
ATOM 839 N N . LYS A 1 108 ? 10.742 -3.037 -2.514 1.00 93.75 108 LYS A N 1
ATOM 840 C CA . LYS A 1 108 ? 10.567 -3.232 -1.084 1.00 93.75 108 LYS A CA 1
ATOM 841 C C . LYS A 1 108 ? 9.155 -3.723 -0.828 1.00 93.75 108 LYS A C 1
ATOM 843 O O . LYS A 1 108 ? 8.272 -3.623 -1.679 1.00 93.75 108 LYS A O 1
ATOM 848 N N . LEU A 1 109 ? 8.958 -4.266 0.362 1.00 95.69 109 LEU A N 1
ATOM 849 C CA . LEU A 1 109 ? 7.648 -4.599 0.887 1.00 95.69 109 LEU A CA 1
ATOM 850 C C . LEU A 1 109 ? 7.266 -3.523 1.898 1.00 95.69 109 LEU A C 1
ATOM 852 O O . LEU A 1 109 ? 7.948 -3.332 2.899 1.00 95.69 109 LEU A O 1
ATOM 856 N N . TYR A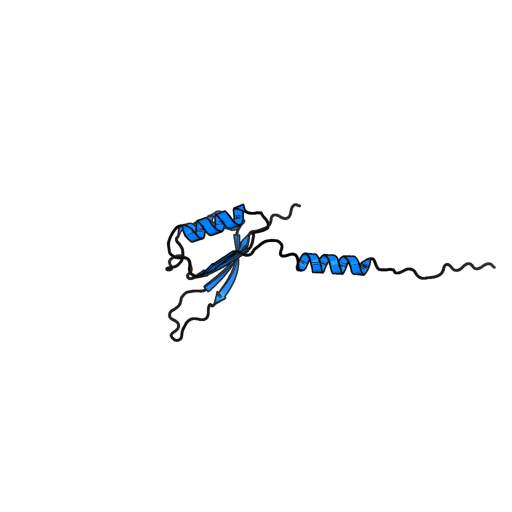 1 110 ? 6.172 -2.830 1.630 1.00 96.44 110 TYR A N 1
ATOM 857 C CA . TYR A 1 110 ? 5.611 -1.775 2.456 1.00 96.44 110 TYR A CA 1
ATOM 858 C C . TYR A 1 110 ? 4.359 -2.307 3.141 1.00 96.44 110 TYR A C 1
ATOM 860 O O . TYR A 1 110 ? 3.464 -2.827 2.476 1.00 96.44 110 TYR A O 1
ATOM 868 N N . ILE A 1 111 ? 4.289 -2.172 4.461 1.00 96.25 111 ILE A N 1
ATOM 869 C CA . ILE A 1 111 ? 3.095 -2.505 5.238 1.00 96.25 111 ILE A CA 1
ATOM 870 C C . ILE A 1 111 ? 2.449 -1.195 5.660 1.00 96.25 111 ILE A C 1
ATOM 872 O O . ILE A 1 111 ? 3.039 -0.443 6.436 1.00 96.25 111 ILE A O 1
ATOM 876 N N . LEU A 1 112 ? 1.250 -0.928 5.156 1.00 95.88 112 LEU A N 1
ATOM 877 C CA . LEU A 1 112 ? 0.436 0.210 5.554 1.00 95.88 112 LEU A CA 1
ATOM 878 C C . LEU A 1 112 ? -0.765 -0.280 6.352 1.00 95.88 112 LEU A C 1
ATOM 880 O O . LEU A 1 112 ? -1.404 -1.263 5.981 1.00 95.88 112 LEU A O 1
ATOM 884 N N . GLN A 1 113 ? -1.091 0.434 7.421 1.00 93.81 113 GLN A N 1
ATOM 885 C CA . GLN A 1 113 ? -2.287 0.184 8.209 1.00 93.81 113 GLN A CA 1
ATOM 886 C C . GLN A 1 113 ? -3.100 1.461 8.340 1.00 93.81 113 GLN A C 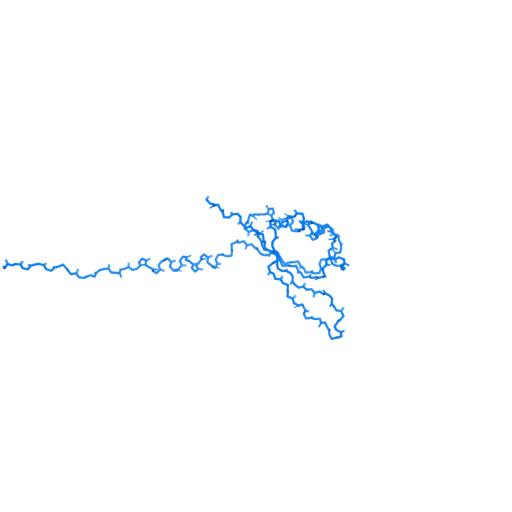1
ATOM 888 O O . GLN A 1 113 ? -2.569 2.546 8.589 1.00 93.81 113 GLN A O 1
ATOM 893 N N . ARG A 1 114 ? -4.407 1.323 8.172 1.00 91.62 114 ARG A N 1
ATOM 894 C CA . ARG A 1 114 ? -5.367 2.385 8.379 1.00 91.62 114 ARG A CA 1
ATOM 895 C C . ARG A 1 114 ? -5.639 2.534 9.872 1.00 91.62 114 ARG A C 1
ATOM 897 O O . ARG A 1 114 ? -5.902 1.552 10.556 1.00 91.62 114 ARG A O 1
ATOM 904 N N . ARG A 1 115 ? -5.628 3.763 10.383 1.00 86.75 115 ARG A N 1
ATOM 905 C CA . ARG A 1 115 ? -6.066 4.076 11.742 1.00 86.75 115 ARG A CA 1
ATOM 906 C C . ARG A 1 115 ? -7.532 3.698 11.874 1.00 86.75 115 ARG A C 1
ATOM 908 O O . ARG A 1 115 ? -8.401 4.353 11.297 1.00 86.75 115 ARG A O 1
ATOM 915 N N . THR A 1 116 ? -7.808 2.659 12.644 1.00 71.88 116 THR A N 1
ATOM 916 C CA . THR A 1 116 ? -9.154 2.388 13.122 1.00 71.88 116 THR A CA 1
ATOM 917 C C . THR A 1 116 ? -9.470 3.457 14.159 1.00 71.88 116 THR A C 1
ATOM 919 O O . THR A 1 116 ? -8.760 3.611 15.150 1.00 71.88 116 THR A O 1
ATOM 922 N N . THR A 1 117 ? -10.505 4.258 13.916 1.00 59.69 117 THR A N 1
ATOM 923 C CA . THR A 1 117 ? -11.054 5.110 14.969 1.00 59.69 117 THR A CA 1
ATOM 924 C C . THR A 1 117 ? -11.664 4.164 15.996 1.00 59.69 117 THR A C 1
ATOM 926 O O . THR A 1 117 ? -12.742 3.616 15.763 1.00 59.69 117 THR A O 1
ATOM 929 N N . GLU A 1 118 ? -10.958 3.899 17.094 1.00 50.09 118 GLU A N 1
ATOM 930 C CA . GLU A 1 118 ? -11.606 3.325 18.267 1.00 50.09 118 GLU A CA 1
ATOM 931 C C . GLU A 1 118 ? -12.766 4.261 18.613 1.00 50.09 118 GLU A C 1
ATOM 933 O O . GLU A 1 118 ? -12.575 5.468 18.771 1.00 50.09 118 GLU A O 1
ATOM 938 N N . ARG A 1 119 ? -13.993 3.726 18.608 1.00 44.22 119 ARG A N 1
ATOM 939 C CA . ARG A 1 119 ? -15.133 4.437 19.179 1.00 44.22 119 ARG A CA 1
ATOM 940 C C . ARG A 1 119 ? -14.814 4.598 20.661 1.00 44.22 119 ARG A C 1
ATOM 942 O O . ARG A 1 119 ? -14.864 3.608 21.389 1.00 44.22 119 ARG A O 1
ATOM 949 N N . SER A 1 120 ? -14.410 5.804 21.040 1.00 33.25 120 SER A N 1
ATOM 950 C CA . SER A 1 120 ? -14.430 6.276 22.419 1.00 33.25 120 SER A CA 1
ATOM 951 C C . SER A 1 120 ? -15.842 6.247 22.993 1.00 33.25 120 SER A C 1
ATOM 953 O O . SER A 1 120 ? -16.817 6.334 22.207 1.00 33.25 120 SER A O 1
#

Organism: Cyclophora tenuis (NCBI:txid216820)

Foldseek 3Di:
DDDDDDDDDDPDDPVVVVVVVVVVVVVPLLADEAEAAQAAEDCPVVVSVVVQCVVDVSSFKYKHKAADPPGRGYYPVNVVVCVVCVVFKDFPDKADDDDDPPPPGRIIITMIGTDDPDPD

Radius of gyration: 24.17 Å; chains: 1; bounding box: 44×37×88 Å